Protein AF-T1A6K0-F1 (afdb_monomer)

Secondary structure (DSSP, 8-state):
--GGGSS-HHHHHHHHHHHHHHHHHHHHHHHHIIIIIHHHHHHHHHHS-TTTHHHHHHHHHHHHHHHHHHHHHHHHHHHHHHHHHHHHHHHHHHHHHHHHHHHHHPPP-TT--HHHHHHHHHS---

Sequence (126 aa):
AIVALVLPKSAFSVGYAAVLVLTMFIIFEVTQTLGPGGTDFVYPQEIFPTSIRATGQGFGTSFSRIGAILGLTAFPVLVSISGLGLGLLFFFAFSVLGLLATLFLGIETMGKTLEQINEDSSQPER

Foldseek 3Di: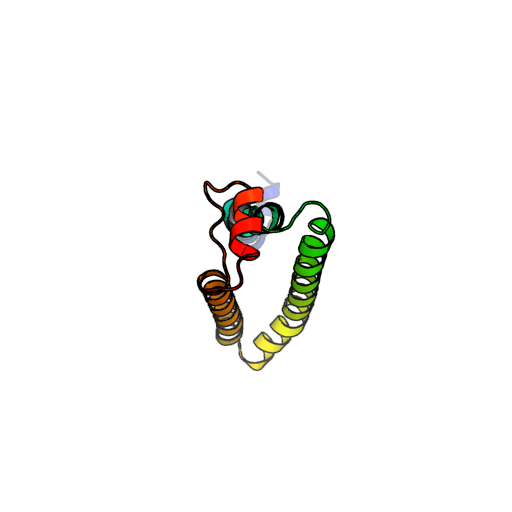
DVVVVPDDVVNVVVVVVVVVVVVVVVVVVVVCCVPVVVCLVCVLVLQDDPVCSVVSSVVVVVVVVVVVVCCVPVLVVCCVVPNPVVSVVVVVVVVVVVVVCCVPVPDDRPPDHSVRSVVVVPPPDD

Organism: NCBI:txid410659

pLDDT: mean 82.72, std 13.67, range [40.34, 95.38]

Mean predicted aligned error: 9.56 Å

InterPro domains:
  IPR005828 Major facilitator, sugar transporter-like [PF00083] (3-119)
  IPR020846 Major facilitator superfamily domain [PS50850] (1-110)
  IPR036259 MFS transporter superfamily [G3DSA:1.20.1250.20] (1-126)
  IPR036259 MFS transporter superfamily [SSF103473] (15-120)
  IPR050360 Major Facilitator Superfamily Sugar Transporters [PTHR48022] (13-119)

Structure (mmCIF, N/CA/C/O backbone):
data_AF-T1A6K0-F1
#
_entry.id   AF-T1A6K0-F1
#
loop_
_atom_site.group_PDB
_atom_site.id
_atom_site.type_symbol
_atom_site.label_atom_id
_atom_site.label_alt_id
_atom_site.label_comp_id
_atom_site.label_asym_id
_atom_site.label_entity_id
_atom_site.label_seq_id
_atom_site.pdbx_PDB_ins_code
_atom_site.Cartn_x
_atom_site.Cartn_y
_atom_site.Cartn_z
_atom_site.occupancy
_atom_site.B_iso_or_equiv
_atom_site.auth_seq_id
_atom_site.auth_comp_id
_atom_site.auth_asym_id
_atom_site.auth_atom_id
_atom_site.pdbx_PDB_model_num
ATOM 1 N N . ALA A 1 1 ? 15.478 40.681 -19.438 1.00 43.94 1 ALA A N 1
ATOM 2 C CA . ALA A 1 1 ? 15.737 40.252 -20.831 1.00 43.94 1 ALA A CA 1
ATOM 3 C C . ALA A 1 1 ? 17.093 39.551 -21.010 1.00 43.94 1 ALA A C 1
ATOM 5 O O . ALA A 1 1 ? 17.141 38.569 -21.732 1.00 43.94 1 ALA A O 1
ATOM 6 N N . ILE A 1 2 ? 18.175 39.978 -20.340 1.00 40.34 2 ILE A N 1
ATOM 7 C CA . ILE A 1 2 ? 19.534 39.435 -20.575 1.00 40.34 2 ILE A CA 1
ATOM 8 C C . ILE A 1 2 ? 19.794 38.080 -19.871 1.00 40.34 2 ILE A C 1
ATOM 10 O O . ILE A 1 2 ? 20.496 37.234 -20.410 1.00 40.34 2 ILE A O 1
ATOM 14 N N . VAL A 1 3 ? 19.146 37.804 -18.731 1.00 41.50 3 VAL A N 1
ATOM 15 C CA . VAL A 1 3 ? 19.299 36.528 -17.990 1.00 41.50 3 VAL A CA 1
ATOM 16 C C . VAL A 1 3 ? 18.700 35.321 -18.737 1.00 41.50 3 VAL A C 1
ATOM 18 O O . VAL A 1 3 ? 19.157 34.196 -18.571 1.00 41.50 3 VAL A O 1
ATOM 21 N N . ALA A 1 4 ? 17.727 35.545 -19.625 1.00 46.00 4 ALA A N 1
ATOM 22 C CA . ALA A 1 4 ? 17.086 34.483 -20.405 1.00 46.00 4 ALA A CA 1
ATOM 23 C C . ALA A 1 4 ? 17.926 34.001 -21.608 1.00 46.00 4 ALA A C 1
ATOM 25 O O . ALA A 1 4 ? 17.603 32.970 -22.188 1.00 46.00 4 ALA A O 1
ATOM 26 N N . LEU A 1 5 ? 18.992 34.723 -21.985 1.00 48.34 5 LEU A N 1
ATOM 27 C CA . LEU A 1 5 ? 19.804 34.420 -23.173 1.00 48.34 5 LEU A CA 1
ATOM 28 C C . LEU A 1 5 ? 20.976 33.460 -22.885 1.00 48.34 5 LEU A C 1
ATOM 30 O O . LEU A 1 5 ? 21.536 32.886 -23.812 1.00 48.34 5 LEU A O 1
ATOM 34 N N . VAL A 1 6 ? 21.338 33.271 -21.611 1.00 56.41 6 VAL A N 1
ATOM 35 C CA . VAL A 1 6 ? 22.481 32.432 -21.188 1.00 56.41 6 VAL A CA 1
ATOM 36 C C . VAL A 1 6 ? 22.044 31.030 -20.749 1.00 56.41 6 VAL A C 1
ATOM 38 O O . VAL A 1 6 ? 22.867 30.125 -20.635 1.00 56.41 6 VAL A O 1
ATOM 41 N N . LEU A 1 7 ? 20.745 30.811 -20.535 1.00 55.91 7 LEU A N 1
ATOM 42 C CA . LEU A 1 7 ? 20.244 29.494 -20.166 1.00 55.91 7 LEU A CA 1
ATOM 43 C C . LEU A 1 7 ? 20.131 28.613 -21.420 1.00 55.91 7 LEU A C 1
ATOM 45 O O . LEU A 1 7 ? 19.411 28.972 -22.356 1.00 55.91 7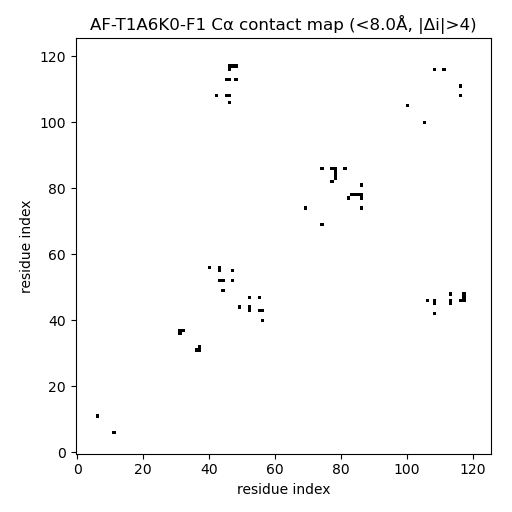 LEU A O 1
ATOM 49 N N . PRO A 1 8 ? 20.819 27.457 -21.470 1.00 63.97 8 PRO A N 1
ATOM 50 C CA . PRO A 1 8 ? 20.686 26.540 -22.592 1.00 63.97 8 PRO A CA 1
ATOM 51 C C . PRO A 1 8 ? 19.215 26.128 -22.732 1.00 63.97 8 PRO A C 1
ATOM 53 O O . PRO A 1 8 ? 18.512 25.978 -21.737 1.00 63.97 8 PRO A O 1
ATOM 56 N N . LYS A 1 9 ? 18.724 25.925 -23.962 1.00 58.69 9 LYS A N 1
ATOM 57 C CA . LYS A 1 9 ? 17.322 25.529 -24.233 1.00 58.69 9 LYS A CA 1
ATOM 58 C C . LYS A 1 9 ? 16.875 24.297 -23.421 1.00 58.69 9 LYS A C 1
ATOM 60 O O . LYS A 1 9 ? 15.691 24.156 -23.121 1.00 58.69 9 LYS A O 1
ATOM 65 N N . SER A 1 10 ? 17.824 23.451 -23.007 1.00 56.62 10 SER A N 1
ATOM 66 C CA . SER A 1 10 ? 17.615 22.346 -22.068 1.00 56.62 10 SER A CA 1
ATOM 67 C C . SER A 1 10 ? 17.106 22.809 -20.699 1.00 56.62 10 SER A C 1
ATOM 69 O O . SER A 1 10 ? 16.186 22.194 -20.177 1.00 56.62 10 SER A O 1
ATOM 71 N N . ALA A 1 11 ? 17.598 23.922 -20.152 1.00 58.94 11 ALA A N 1
ATOM 72 C CA . ALA A 1 11 ? 17.147 24.478 -18.875 1.00 58.94 11 ALA A CA 1
ATOM 73 C C . ALA A 1 11 ? 15.682 24.949 -18.920 1.00 58.94 11 ALA A C 1
ATOM 75 O O . ALA A 1 11 ? 14.944 24.757 -17.957 1.00 58.94 11 ALA A O 1
ATOM 76 N N . PHE A 1 12 ? 15.228 25.493 -20.057 1.00 58.09 12 PHE A N 1
ATOM 77 C CA . PHE A 1 12 ? 13.821 25.869 -20.240 1.00 58.09 12 PHE A CA 1
ATOM 78 C C . PHE A 1 12 ? 12.910 24.637 -20.391 1.00 58.09 12 PHE A C 1
ATOM 80 O O . PHE A 1 12 ? 11.825 24.598 -19.812 1.00 58.09 12 PHE A O 1
ATOM 87 N N . SER A 1 13 ? 13.374 23.587 -21.085 1.00 62.88 13 SER A N 1
ATOM 88 C CA . SER A 1 13 ? 12.647 22.307 -21.174 1.00 62.88 13 SER A CA 1
ATOM 89 C C . SER A 1 13 ? 12.567 21.569 -19.831 1.00 62.88 13 SER A C 1
ATOM 91 O O . SER A 1 13 ? 11.529 21.001 -19.501 1.00 62.88 13 SER A O 1
ATOM 93 N N . VAL A 1 14 ? 13.632 21.644 -19.023 1.00 66.75 14 VAL A N 1
ATOM 94 C CA . VAL A 1 14 ? 13.694 21.066 -17.674 1.00 66.75 14 VAL A CA 1
ATOM 95 C C . VAL A 1 14 ? 12.749 21.806 -16.732 1.00 66.75 14 VAL A C 1
ATOM 97 O O . VAL A 1 14 ? 12.081 21.158 -15.936 1.00 66.75 14 VAL A O 1
ATOM 100 N N . GLY A 1 15 ? 12.618 23.131 -16.857 1.00 76.81 15 GLY A N 1
ATOM 101 C CA . GLY A 1 15 ? 11.645 23.907 -16.084 1.00 76.81 15 GLY A CA 1
ATOM 102 C C . GLY A 1 15 ? 10.199 23.474 -16.344 1.00 76.81 15 GLY A C 1
ATOM 103 O O . GLY A 1 15 ? 9.452 23.232 -15.398 1.00 76.81 15 GLY A O 1
ATOM 104 N N . TYR A 1 16 ? 9.813 23.304 -17.613 1.00 76.94 16 TYR A N 1
ATOM 105 C CA . TYR A 1 16 ? 8.466 22.839 -17.966 1.00 76.94 16 TYR A CA 1
ATOM 106 C C . TYR A 1 16 ? 8.213 21.391 -17.522 1.00 76.94 16 TYR A C 1
ATOM 108 O O . TYR A 1 16 ? 7.172 21.095 -16.936 1.00 76.94 16 TYR A O 1
ATOM 116 N N . ALA A 1 17 ? 9.185 20.500 -17.741 1.00 78.81 17 ALA A N 1
ATOM 117 C CA . ALA A 1 17 ? 9.100 19.113 -17.294 1.00 78.81 17 ALA A CA 1
ATOM 118 C C . ALA A 1 17 ? 9.001 19.009 -15.763 1.00 78.81 17 ALA A C 1
ATOM 120 O O . ALA A 1 17 ? 8.189 18.239 -15.259 1.00 78.81 17 ALA A O 1
ATOM 121 N N . ALA A 1 18 ? 9.767 19.814 -15.021 1.00 83.44 18 ALA A N 1
ATOM 122 C CA . ALA A 1 18 ? 9.720 19.844 -13.562 1.00 83.44 18 ALA A CA 1
ATOM 123 C C . ALA A 1 18 ? 8.352 20.305 -13.050 1.00 83.44 18 ALA A C 1
ATOM 125 O O . ALA A 1 18 ? 7.788 19.656 -12.175 1.00 83.44 18 ALA A O 1
ATOM 126 N N . VAL A 1 19 ? 7.788 21.376 -13.620 1.00 87.12 19 VAL A N 1
ATOM 127 C CA . VAL A 1 19 ? 6.443 21.843 -13.250 1.00 87.12 19 VAL A CA 1
ATOM 128 C C . VAL A 1 19 ? 5.401 20.763 -13.534 1.00 87.12 19 VAL A C 1
ATOM 130 O O . VAL A 1 19 ? 4.599 20.460 -12.657 1.00 87.12 19 VAL A O 1
ATOM 133 N N . LEU A 1 20 ? 5.446 20.130 -14.708 1.00 85.56 20 LEU A N 1
ATOM 134 C CA . LEU A 1 20 ? 4.503 19.073 -15.072 1.00 85.56 20 LEU A CA 1
ATOM 135 C C . LEU A 1 20 ? 4.609 17.856 -14.141 1.00 85.56 20 LEU A C 1
ATOM 137 O O . LEU A 1 20 ? 3.587 17.380 -13.650 1.00 85.56 20 LEU A O 1
ATOM 141 N N . VAL A 1 21 ? 5.823 17.384 -13.844 1.00 88.69 21 VAL A N 1
ATOM 142 C CA . VAL A 1 21 ? 6.045 16.267 -12.910 1.00 88.69 21 VAL A CA 1
ATOM 143 C C . VAL A 1 21 ? 5.570 16.625 -11.503 1.00 88.69 21 VAL A C 1
ATOM 145 O O . VAL A 1 21 ? 4.890 15.817 -10.879 1.00 88.69 21 VAL A O 1
ATOM 148 N N . LEU A 1 22 ? 5.863 17.834 -11.017 1.00 89.44 22 LEU A N 1
ATOM 149 C CA . LEU A 1 22 ? 5.402 18.295 -9.705 1.00 89.44 22 LEU A CA 1
ATOM 150 C C . LEU A 1 22 ? 3.876 18.381 -9.639 1.00 89.44 22 LEU A C 1
ATOM 152 O O . LEU A 1 22 ? 3.287 17.928 -8.663 1.00 89.44 22 LEU A O 1
ATOM 156 N N . THR A 1 23 ? 3.219 18.913 -10.672 1.00 88.44 23 THR A N 1
ATOM 157 C CA . THR A 1 23 ? 1.753 18.964 -10.724 1.00 88.44 23 THR A CA 1
ATOM 158 C C . THR A 1 23 ? 1.147 17.562 -10.723 1.00 88.44 23 THR A C 1
ATOM 160 O O . THR A 1 23 ? 0.225 17.305 -9.952 1.00 88.44 23 THR A O 1
ATOM 163 N N . MET A 1 24 ? 1.679 16.638 -11.530 1.00 90.81 24 MET A N 1
ATOM 164 C CA . MET A 1 24 ? 1.224 15.242 -11.540 1.00 90.81 24 MET A CA 1
ATOM 165 C C . MET A 1 24 ? 1.445 14.562 -10.184 1.00 90.81 24 MET A C 1
ATOM 167 O O . MET A 1 24 ? 0.558 13.864 -9.700 1.00 90.81 24 MET A O 1
ATOM 171 N N . PHE A 1 25 ? 2.593 14.803 -9.548 1.00 89.88 25 PHE A N 1
ATOM 172 C CA . PHE A 1 25 ? 2.908 14.268 -8.227 1.00 89.88 25 PHE A CA 1
ATOM 173 C C . PHE A 1 25 ? 1.953 14.797 -7.149 1.00 89.88 25 PHE A C 1
ATOM 175 O O . PHE A 1 25 ? 1.427 14.014 -6.368 1.00 89.88 25 PHE A O 1
ATOM 182 N N . ILE A 1 26 ? 1.644 16.097 -7.150 1.00 93.94 26 ILE A N 1
ATOM 183 C CA . ILE A 1 26 ? 0.673 16.684 -6.213 1.00 93.94 26 ILE A CA 1
ATOM 184 C C . ILE A 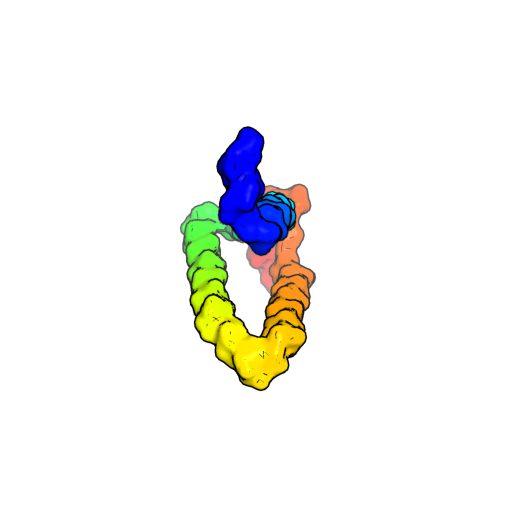1 26 ? -0.715 16.063 -6.404 1.00 93.94 26 ILE A C 1
ATOM 186 O O . ILE A 1 26 ? -1.353 15.686 -5.425 1.00 93.94 26 ILE A O 1
ATOM 190 N N . ILE A 1 27 ? -1.183 15.927 -7.649 1.00 93.81 27 ILE A N 1
ATOM 191 C CA . ILE A 1 27 ? -2.480 15.293 -7.940 1.00 93.81 27 ILE A CA 1
ATOM 192 C C . ILE A 1 27 ? -2.495 13.844 -7.438 1.00 93.81 27 ILE A C 1
ATOM 194 O O . ILE A 1 27 ? -3.481 13.403 -6.841 1.00 93.81 27 ILE A O 1
ATOM 198 N N . PHE A 1 28 ? -1.399 13.115 -7.650 1.00 90.25 28 PHE A N 1
ATOM 199 C CA . PHE A 1 28 ? -1.240 11.753 -7.158 1.00 90.25 28 PHE A CA 1
ATOM 200 C C . PHE A 1 28 ? -1.319 11.684 -5.625 1.00 90.25 28 PHE A C 1
ATOM 202 O O . PHE A 1 28 ? -2.146 10.937 -5.107 1.00 90.25 28 PHE A O 1
ATOM 209 N N . GLU A 1 29 ? -0.549 12.499 -4.901 1.00 92.31 29 GLU A N 1
ATOM 210 C CA . GLU A 1 29 ? -0.529 12.526 -3.427 1.00 92.31 29 GLU A CA 1
ATOM 211 C C . GLU A 1 29 ? -1.883 12.924 -2.820 1.00 92.31 29 GLU A C 1
ATOM 213 O O . GLU A 1 29 ? -2.345 12.324 -1.845 1.00 92.31 29 GLU A O 1
ATOM 218 N N . VAL A 1 30 ? -2.572 13.896 -3.428 1.00 93.31 30 VAL A N 1
ATOM 219 C CA . VAL A 1 30 ? -3.931 14.283 -3.016 1.00 93.31 30 VAL A CA 1
ATOM 220 C C . VAL A 1 30 ? -4.895 13.110 -3.190 1.00 93.31 30 VAL A C 1
ATOM 222 O O . VAL A 1 30 ? -5.669 12.807 -2.283 1.00 93.31 30 VAL A O 1
ATOM 225 N N . THR A 1 31 ? -4.822 12.409 -4.322 1.00 91.62 31 THR A N 1
ATOM 226 C CA . THR A 1 31 ? -5.673 11.238 -4.587 1.00 91.62 31 THR A CA 1
ATOM 227 C C . THR A 1 31 ? -5.357 10.086 -3.628 1.00 91.62 31 THR A C 1
ATOM 229 O O . THR A 1 31 ? -6.274 9.433 -3.132 1.00 91.62 31 THR A O 1
ATOM 232 N N . GLN A 1 32 ? -4.078 9.855 -3.317 1.00 89.38 32 GLN A N 1
ATOM 233 C CA . GLN A 1 32 ? -3.652 8.852 -2.336 1.00 89.38 32 GLN A CA 1
ATOM 234 C C . GLN A 1 32 ? -4.188 9.161 -0.939 1.00 89.38 32 GLN A C 1
ATOM 236 O O . GLN A 1 32 ? -4.715 8.270 -0.278 1.00 89.38 32 GLN A O 1
ATOM 241 N N . THR A 1 33 ? -4.105 10.420 -0.513 1.00 90.50 33 THR A N 1
ATOM 242 C CA . THR A 1 33 ? -4.579 10.849 0.808 1.00 90.50 33 THR A CA 1
ATOM 243 C C . THR A 1 33 ? -6.101 10.747 0.931 1.00 90.50 33 THR A C 1
ATOM 245 O O . THR A 1 33 ? -6.599 10.329 1.971 1.00 90.50 33 THR A O 1
ATOM 248 N N . LEU A 1 34 ? -6.846 11.102 -0.122 1.00 88.75 34 LEU A N 1
ATOM 249 C CA . LEU A 1 34 ? -8.313 11.039 -0.120 1.00 88.75 34 LEU A CA 1
ATOM 250 C C . LEU A 1 34 ? -8.872 9.618 -0.256 1.00 88.75 34 LEU A C 1
ATOM 252 O O . LEU A 1 34 ? -9.991 9.371 0.184 1.00 88.75 34 LEU A O 1
ATOM 256 N N . GLY A 1 35 ? -8.132 8.709 -0.888 1.00 87.81 35 GLY A N 1
ATOM 257 C CA . GLY A 1 35 ? -8.540 7.319 -1.058 1.00 87.81 35 GLY A CA 1
ATOM 258 C C . GLY A 1 35 ? -7.838 6.393 -0.059 1.00 87.81 35 GLY A C 1
ATOM 259 O O . GLY A 1 35 ? -8.168 6.423 1.126 1.00 87.81 35 GLY A O 1
ATOM 260 N N . PRO A 1 36 ? -6.866 5.568 -0.502 1.00 85.38 36 PRO A N 1
ATOM 261 C CA . PRO A 1 36 ? -6.279 4.521 0.337 1.00 85.38 36 PRO A CA 1
ATOM 262 C C . PRO A 1 36 ? -5.634 5.024 1.631 1.00 85.38 36 PRO A C 1
ATOM 264 O O . PRO A 1 36 ? -5.758 4.368 2.659 1.00 85.38 36 PRO A O 1
ATOM 267 N N . GLY A 1 37 ? -4.960 6.177 1.601 1.00 86.50 37 GLY A N 1
ATOM 268 C CA . GLY A 1 37 ? -4.244 6.716 2.759 1.00 86.50 37 GLY A CA 1
ATOM 269 C C . GLY A 1 37 ? -5.174 7.154 3.891 1.00 86.50 37 GLY A C 1
ATOM 270 O O . GLY A 1 37 ? -4.860 6.947 5.061 1.00 86.50 37 GLY A O 1
ATOM 271 N N . GLY A 1 38 ? -6.337 7.716 3.556 1.00 88.31 38 GLY A N 1
ATOM 272 C CA . GLY A 1 38 ? -7.363 8.056 4.539 1.00 88.31 38 GLY A CA 1
ATOM 273 C C . GLY A 1 38 ? -8.012 6.807 5.131 1.00 88.31 38 GLY A C 1
ATOM 274 O O . GLY A 1 38 ? -8.123 6.682 6.352 1.00 88.31 38 GLY A O 1
ATOM 275 N N . THR A 1 39 ? -8.390 5.854 4.276 1.00 88.81 39 THR A N 1
ATOM 276 C CA . THR A 1 39 ? -9.025 4.606 4.717 1.00 88.81 39 THR A CA 1
ATOM 277 C C . THR A 1 39 ? -8.087 3.758 5.579 1.00 88.81 39 THR A C 1
ATOM 279 O O . THR A 1 39 ? -8.523 3.283 6.619 1.00 88.81 39 THR A O 1
ATOM 282 N N . ASP A 1 40 ? -6.801 3.630 5.237 1.00 88.50 40 ASP A N 1
ATOM 283 C CA . ASP A 1 40 ? -5.810 2.877 6.033 1.00 88.50 40 ASP A CA 1
ATOM 284 C C . ASP A 1 40 ? -5.610 3.450 7.449 1.00 88.50 40 ASP A C 1
ATOM 286 O O . ASP A 1 40 ? -5.280 2.730 8.392 1.00 88.50 40 ASP A O 1
ATOM 290 N N . PHE A 1 41 ? -5.844 4.752 7.631 1.00 86.69 41 PHE A N 1
ATOM 291 C CA . PHE A 1 41 ? -5.760 5.380 8.947 1.00 86.69 41 PHE A CA 1
ATOM 292 C C . PHE A 1 41 ? -7.037 5.201 9.776 1.00 86.69 41 PHE A C 1
ATOM 294 O O . PHE A 1 41 ? -6.961 4.974 10.983 1.00 86.69 41 PHE A O 1
ATOM 301 N N . VAL A 1 42 ? -8.210 5.327 9.150 1.00 88.94 42 VAL A N 1
ATOM 302 C CA . VAL A 1 42 ? -9.503 5.306 9.853 1.00 88.94 42 VAL A CA 1
ATOM 303 C C . VAL A 1 42 ? -9.993 3.879 10.091 1.00 88.94 42 VAL A C 1
ATOM 305 O O . VAL A 1 42 ? -10.462 3.567 11.182 1.00 88.94 42 VAL A O 1
ATOM 308 N N . TYR A 1 43 ? -9.828 2.989 9.115 1.00 88.56 43 TYR A N 1
ATOM 309 C CA . TYR A 1 43 ? -10.401 1.645 9.130 1.00 88.56 43 TYR A CA 1
ATOM 310 C C . TYR A 1 43 ? -9.965 0.794 10.340 1.00 88.56 43 TYR A C 1
ATOM 312 O O . TYR A 1 43 ? -10.834 0.247 11.023 1.00 88.56 43 TYR A O 1
ATOM 320 N N . PRO A 1 44 ? -8.675 0.745 10.740 1.00 87.81 44 PRO A N 1
ATOM 321 C CA . PRO A 1 44 ? -8.267 0.051 11.964 1.00 87.81 44 PRO A CA 1
ATOM 322 C C . PRO A 1 44 ? -8.927 0.623 13.226 1.00 87.81 44 PRO A C 1
ATOM 324 O O . PRO A 1 44 ? -9.125 -0.090 14.208 1.00 87.81 44 PRO A O 1
ATOM 327 N N . GLN A 1 45 ? -9.276 1.912 13.218 1.00 87.00 45 GLN A N 1
ATOM 328 C CA . GLN A 1 45 ? -9.939 2.562 14.344 1.00 87.00 45 GLN A CA 1
ATOM 329 C C . GLN A 1 45 ? -11.414 2.165 14.467 1.00 87.00 45 GLN A C 1
ATOM 331 O O . GLN A 1 45 ? -11.962 2.241 15.566 1.00 87.00 45 GLN A O 1
ATOM 336 N N . GLU A 1 46 ? -12.034 1.744 13.369 1.00 88.12 46 GLU A N 1
ATOM 337 C CA . GLU A 1 46 ? -13.429 1.303 13.321 1.00 88.12 46 GLU A CA 1
ATOM 338 C C . GLU A 1 46 ? -13.574 -0.183 13.663 1.00 88.12 46 GLU A C 1
ATOM 340 O O . GLU A 1 46 ? -14.544 -0.568 14.313 1.00 88.12 46 GLU A O 1
ATOM 345 N N . ILE A 1 47 ? -12.591 -1.008 13.287 1.00 87.50 47 ILE A N 1
ATOM 346 C CA . ILE A 1 47 ? -12.634 -2.460 13.521 1.00 87.50 47 ILE A CA 1
ATOM 347 C C . ILE A 1 47 ? -12.030 -2.887 14.863 1.00 87.50 47 ILE A C 1
ATOM 349 O O . ILE A 1 47 ? -12.447 -3.900 15.416 1.00 87.50 47 ILE A O 1
ATOM 353 N N . PHE A 1 48 ? -11.033 -2.164 15.393 1.00 86.50 48 PHE A N 1
ATOM 354 C CA . PHE A 1 48 ? -10.358 -2.572 16.627 1.00 86.50 48 PHE A CA 1
ATOM 355 C C . PHE A 1 48 ? -10.906 -1.837 17.857 1.00 86.50 48 PHE A C 1
ATOM 357 O O . PHE A 1 48 ? -11.013 -0.599 17.855 1.00 86.50 48 PHE A O 1
ATOM 364 N N . PRO A 1 49 ? -11.152 -2.559 18.969 1.00 85.38 49 PRO A N 1
ATOM 365 C CA . PRO A 1 49 ? -11.508 -1.924 20.224 1.00 85.38 49 PRO A CA 1
ATOM 366 C C . PRO A 1 49 ? -10.357 -1.046 20.717 1.00 85.38 49 PRO A C 1
ATOM 368 O O . PRO A 1 49 ? -9.174 -1.325 20.496 1.00 85.38 49 PRO A O 1
ATOM 371 N N . THR A 1 50 ? -10.710 0.033 21.414 1.00 88.62 50 THR A N 1
ATOM 372 C CA . THR A 1 50 ? -9.784 1.097 21.838 1.00 88.62 50 THR A CA 1
ATOM 373 C C . THR A 1 50 ? -8.552 0.575 22.584 1.00 88.62 50 THR A C 1
ATOM 375 O O . THR A 1 50 ? -7.476 1.155 22.461 1.00 88.62 50 THR A O 1
ATOM 378 N N . SER A 1 51 ? -8.677 -0.541 23.311 1.00 88.19 51 SER A N 1
ATOM 379 C CA . SER A 1 51 ? -7.588 -1.163 24.076 1.00 88.19 51 SER A CA 1
ATOM 380 C C . SER A 1 51 ? -6.432 -1.689 23.218 1.00 88.19 51 SER A C 1
ATOM 382 O O . SER A 1 51 ? -5.289 -1.626 23.662 1.00 88.19 51 SER A O 1
ATOM 384 N N . ILE A 1 52 ? -6.697 -2.187 22.005 1.00 88.88 52 ILE A N 1
ATOM 385 C CA . ILE A 1 52 ? -5.676 -2.796 21.123 1.00 88.88 52 ILE A CA 1
ATOM 386 C C . ILE A 1 52 ? -5.443 -2.011 19.831 1.00 88.88 52 ILE A C 1
ATOM 388 O O . ILE A 1 52 ? -4.576 -2.360 19.029 1.00 88.88 52 ILE A O 1
ATOM 392 N N . ARG A 1 53 ? -6.196 -0.932 19.626 1.00 89.44 53 ARG A N 1
ATOM 393 C CA . ARG A 1 53 ? -6.202 -0.147 18.392 1.00 89.44 53 ARG A CA 1
ATOM 394 C C . ARG A 1 53 ? -4.820 0.374 17.988 1.00 89.44 53 ARG A C 1
ATOM 396 O O . ARG A 1 53 ? -4.434 0.276 16.826 1.00 89.44 53 ARG A O 1
ATOM 403 N N . ALA A 1 54 ? -4.051 0.878 18.955 1.00 90.19 54 ALA A N 1
ATOM 404 C CA . ALA A 1 54 ? -2.690 1.358 18.716 1.00 90.19 54 ALA A CA 1
ATOM 405 C C . ALA A 1 54 ? -1.752 0.228 18.254 1.00 90.19 54 ALA A C 1
ATOM 407 O O . ALA A 1 54 ? -0.939 0.423 17.351 1.00 90.19 54 ALA A O 1
ATOM 408 N N . THR A 1 55 ? -1.892 -0.966 18.834 1.00 91.75 55 THR A N 1
ATOM 409 C CA . THR A 1 55 ? -1.1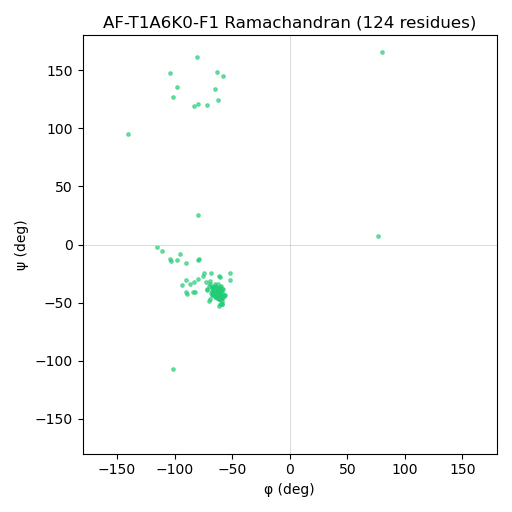12 -2.150 18.453 1.00 91.75 55 THR A CA 1
ATOM 410 C C . THR A 1 55 ? -1.482 -2.629 17.052 1.00 91.75 55 THR A C 1
ATOM 412 O O . THR A 1 55 ? -0.583 -2.900 16.258 1.00 91.75 55 THR A O 1
ATOM 415 N N . GLY A 1 56 ? -2.778 -2.667 16.721 1.00 88.25 56 GLY A N 1
ATOM 416 C CA . GLY A 1 56 ? -3.262 -3.020 15.383 1.00 88.25 56 GLY A CA 1
ATOM 417 C C . GLY A 1 56 ? -2.713 -2.086 14.299 1.00 88.25 56 GLY A C 1
ATOM 418 O O . GLY A 1 56 ? -2.093 -2.549 13.339 1.00 88.25 56 GLY A O 1
ATOM 419 N N . GLN A 1 57 ? -2.835 -0.767 14.499 1.00 90.94 57 GLN A N 1
ATOM 420 C CA . GLN A 1 57 ? -2.284 0.233 13.573 1.00 90.94 57 GLN A CA 1
ATOM 421 C C . GLN A 1 57 ? -0.757 0.127 13.447 1.00 90.94 57 GLN A C 1
ATOM 423 O O . GLN A 1 57 ? -0.205 0.214 12.346 1.00 90.94 57 GLN A O 1
ATOM 428 N N . GLY A 1 58 ? -0.055 -0.053 14.571 1.00 92.44 58 GLY A N 1
ATOM 429 C CA . GLY A 1 58 ? 1.402 -0.165 14.596 1.00 92.44 58 GLY A CA 1
ATOM 430 C C . GLY A 1 58 ? 1.910 -1.395 13.846 1.00 92.44 58 GLY A C 1
ATOM 431 O O . GLY A 1 58 ? 2.887 -1.303 13.097 1.00 92.44 58 GLY A O 1
ATOM 432 N N . PHE A 1 59 ? 1.223 -2.530 13.990 1.00 92.88 59 PHE A N 1
ATOM 433 C CA . PHE A 1 59 ? 1.541 -3.751 13.257 1.00 92.88 59 PHE A CA 1
ATOM 434 C C . PHE A 1 59 ? 1.405 -3.530 11.746 1.00 92.88 59 PHE A C 1
ATOM 436 O O . PHE A 1 59 ? 2.388 -3.705 11.028 1.00 92.88 59 PHE A O 1
ATOM 443 N N . GLY A 1 60 ? 0.257 -3.029 11.274 1.00 90.62 60 GLY A N 1
ATOM 444 C CA . GLY A 1 60 ? 0.043 -2.721 9.851 1.00 90.62 60 GLY A CA 1
ATOM 445 C C . GLY A 1 60 ? 1.078 -1.740 9.287 1.00 90.62 60 GLY A C 1
ATOM 446 O O . GLY A 1 60 ? 1.701 -1.997 8.253 1.00 90.62 60 GLY A O 1
ATOM 447 N N . THR A 1 61 ? 1.371 -0.672 10.034 1.00 92.06 61 THR A N 1
ATOM 448 C CA . THR A 1 61 ? 2.397 0.314 9.659 1.00 92.06 61 THR A CA 1
ATOM 449 C C . THR A 1 61 ? 3.781 -0.329 9.529 1.00 92.06 61 THR A C 1
ATOM 451 O O . THR A 1 61 ? 4.549 0.019 8.632 1.00 92.06 61 THR A O 1
ATOM 454 N N . SER A 1 62 ? 4.113 -1.294 10.388 1.00 95.31 62 SER A N 1
ATOM 455 C CA . SER A 1 62 ? 5.410 -1.976 10.357 1.00 95.31 62 SER A CA 1
ATOM 456 C C . SER A 1 62 ? 5.579 -2.812 9.083 1.00 95.31 62 SER A C 1
ATOM 458 O O . SER A 1 62 ? 6.623 -2.721 8.434 1.00 95.31 62 SER A O 1
ATOM 460 N N . PHE A 1 63 ? 4.544 -3.549 8.658 1.00 93.19 63 PHE A N 1
ATOM 461 C CA . PHE A 1 63 ? 4.566 -4.268 7.374 1.00 93.19 63 PHE A CA 1
ATOM 462 C C . PHE A 1 63 ? 4.668 -3.317 6.185 1.00 93.19 63 PHE A C 1
ATOM 464 O O . PHE A 1 63 ? 5.451 -3.578 5.271 1.00 93.19 63 PHE A O 1
ATOM 471 N N . SER A 1 64 ? 3.957 -2.188 6.226 1.00 91.31 64 SER A N 1
ATOM 472 C CA . SER A 1 64 ? 4.074 -1.143 5.202 1.00 91.31 64 SER A CA 1
ATOM 473 C C . SER A 1 64 ? 5.518 -0.635 5.075 1.00 91.31 64 SER A C 1
ATOM 475 O O . SER A 1 64 ? 6.057 -0.541 3.970 1.00 91.31 64 SER A O 1
ATOM 477 N N . ARG A 1 65 ? 6.212 -0.405 6.200 1.00 95.38 65 ARG A N 1
ATOM 478 C CA . ARG A 1 65 ? 7.624 0.022 6.193 1.00 95.38 65 ARG A CA 1
ATOM 479 C C . ARG A 1 65 ? 8.570 -1.049 5.657 1.00 95.38 65 ARG A C 1
ATOM 481 O O . ARG A 1 65 ? 9.464 -0.712 4.883 1.00 95.38 65 ARG A O 1
ATOM 488 N N . ILE A 1 66 ? 8.365 -2.317 6.008 1.00 95.31 66 ILE A N 1
ATOM 489 C CA . ILE A 1 66 ? 9.151 -3.429 5.448 1.00 95.31 66 ILE A CA 1
ATOM 490 C C . ILE A 1 66 ? 8.945 -3.502 3.929 1.00 95.31 66 ILE A C 1
ATOM 492 O O . ILE A 1 66 ? 9.921 -3.553 3.179 1.00 95.31 66 ILE A O 1
ATOM 496 N N . GLY A 1 67 ? 7.694 -3.429 3.470 1.00 91.12 67 GLY A N 1
ATOM 497 C CA . GLY A 1 67 ? 7.353 -3.401 2.049 1.00 91.12 67 GLY A CA 1
ATOM 498 C C . GLY A 1 67 ? 7.998 -2.226 1.312 1.00 91.12 67 GLY A C 1
ATOM 499 O O . GLY A 1 67 ? 8.542 -2.416 0.228 1.00 91.12 67 GLY A O 1
ATOM 500 N N . ALA A 1 68 ? 8.028 -1.037 1.920 1.00 92.25 68 ALA A N 1
ATOM 501 C CA . ALA A 1 68 ? 8.681 0.137 1.344 1.00 92.25 68 ALA A CA 1
ATOM 502 C C . ALA A 1 68 ? 10.200 -0.051 1.186 1.00 92.25 68 ALA A C 1
ATOM 504 O O . ALA A 1 68 ? 10.753 0.290 0.141 1.00 92.25 68 ALA A O 1
ATOM 505 N N . ILE A 1 69 ? 10.877 -0.629 2.186 1.00 95.38 69 ILE A N 1
ATOM 506 C CA . ILE A 1 69 ? 12.319 -0.919 2.117 1.00 95.38 69 ILE A CA 1
ATOM 507 C C . ILE A 1 69 ? 12.603 -1.954 1.023 1.00 95.38 69 ILE A C 1
ATOM 509 O O . ILE A 1 69 ? 13.522 -1.773 0.220 1.00 95.38 69 ILE A O 1
ATOM 513 N N . LEU A 1 70 ? 11.803 -3.021 0.959 1.00 91.12 70 LEU A N 1
ATOM 514 C CA . LEU A 1 70 ? 11.933 -4.048 -0.074 1.00 91.12 70 LEU A CA 1
ATOM 515 C C . LEU A 1 70 ? 11.660 -3.476 -1.464 1.00 91.12 70 LEU A C 1
ATOM 517 O O . LEU A 1 70 ? 12.440 -3.714 -2.375 1.00 91.12 70 LEU A O 1
ATOM 521 N N . GLY A 1 71 ? 10.613 -2.670 -1.626 1.00 90.25 71 GLY A N 1
ATOM 522 C CA . GLY A 1 71 ? 10.310 -1.996 -2.884 1.00 90.25 71 GLY A CA 1
ATOM 523 C C . GLY A 1 71 ? 11.460 -1.094 -3.323 1.00 90.25 71 GLY A C 1
ATOM 524 O O . GLY A 1 71 ? 11.933 -1.215 -4.447 1.00 90.25 71 GLY A O 1
ATOM 525 N N . LEU A 1 72 ? 11.980 -0.258 -2.424 1.00 91.62 72 LEU A N 1
ATOM 526 C CA . LEU A 1 72 ? 13.083 0.656 -2.728 1.00 91.62 72 LEU A CA 1
ATOM 527 C C . LEU A 1 72 ? 14.380 -0.071 -3.119 1.00 91.62 72 LEU A C 1
ATOM 529 O O . LEU A 1 72 ? 15.104 0.401 -3.992 1.00 91.62 72 LEU A O 1
ATOM 533 N N . THR A 1 73 ? 14.685 -1.202 -2.479 1.00 91.94 73 THR A N 1
ATOM 534 C CA . THR A 1 73 ? 15.947 -1.933 -2.692 1.00 91.94 73 THR A CA 1
ATOM 535 C C . THR A 1 73 ? 15.860 -2.971 -3.810 1.00 91.94 73 THR A C 1
ATOM 537 O O . THR A 1 73 ? 16.781 -3.078 -4.619 1.00 91.94 73 THR A O 1
ATOM 540 N N . ALA A 1 74 ? 14.757 -3.712 -3.901 1.00 88.06 74 ALA A N 1
ATOM 541 C CA . ALA A 1 74 ? 14.574 -4.783 -4.875 1.00 88.06 74 ALA A CA 1
ATOM 542 C C . ALA A 1 74 ? 14.102 -4.271 -6.241 1.00 88.06 74 ALA A C 1
ATOM 544 O O . ALA A 1 74 ? 14.484 -4.845 -7.260 1.00 88.06 74 ALA A O 1
ATOM 545 N N . PHE A 1 75 ? 13.314 -3.190 -6.303 1.00 88.19 75 PHE A N 1
ATOM 546 C CA . PHE A 1 75 ? 12.787 -2.693 -7.579 1.00 88.19 75 PHE A CA 1
ATOM 547 C C . PHE A 1 75 ? 13.877 -2.257 -8.571 1.00 88.19 75 PHE A C 1
ATOM 549 O O . PHE A 1 75 ? 13.806 -2.686 -9.723 1.00 88.19 75 PHE A O 1
ATOM 556 N N . PRO A 1 76 ? 14.919 -1.490 -8.185 1.00 89.12 76 PRO A N 1
ATOM 557 C CA . PRO A 1 76 ? 15.985 -1.126 -9.120 1.00 89.12 76 PRO A CA 1
ATOM 558 C C . PRO A 1 76 ? 16.721 -2.347 -9.687 1.00 89.12 76 PRO A C 1
ATOM 560 O O . PRO A 1 76 ? 17.063 -2.368 -10.868 1.00 89.12 76 PRO A O 1
ATOM 563 N N . VAL A 1 77 ? 16.922 -3.381 -8.861 1.00 90.25 77 VAL A N 1
ATOM 564 C CA . VAL A 1 77 ? 17.539 -4.653 -9.273 1.00 90.25 77 VAL A CA 1
ATOM 565 C C . VAL A 1 77 ? 16.622 -5.417 -10.228 1.00 90.25 77 VAL A C 1
ATOM 567 O O . VAL A 1 77 ? 17.071 -5.951 -11.239 1.00 90.25 77 VAL A O 1
ATOM 570 N N . LEU A 1 78 ? 15.318 -5.439 -9.956 1.00 87.56 78 LEU A N 1
ATOM 571 C CA . LEU A 1 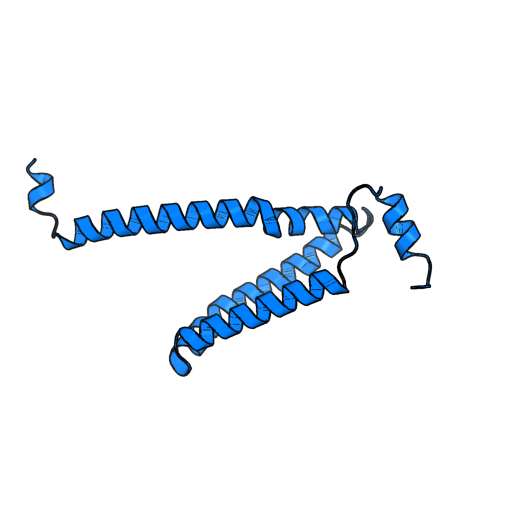78 ? 14.346 -6.083 -10.833 1.00 87.56 78 LEU A CA 1
ATOM 572 C C . LEU A 1 78 ? 14.295 -5.395 -12.203 1.00 87.56 78 LEU A C 1
ATOM 574 O O . LEU A 1 78 ? 14.314 -6.070 -13.232 1.00 87.56 78 LEU A O 1
ATOM 578 N N . VAL A 1 79 ? 14.290 -4.061 -12.229 1.00 91.19 79 VAL A N 1
ATOM 579 C CA . VAL A 1 79 ? 14.288 -3.274 -13.470 1.00 91.19 79 VAL A CA 1
ATOM 580 C C . VAL A 1 79 ? 15.589 -3.451 -14.254 1.00 91.19 79 VAL A C 1
ATOM 582 O O . VAL A 1 79 ? 15.537 -3.511 -15.482 1.00 91.19 79 VAL A O 1
ATOM 585 N N . SER A 1 80 ? 16.743 -3.578 -13.590 1.00 90.56 80 SER A N 1
ATOM 586 C CA . SER A 1 80 ? 18.021 -3.767 -14.288 1.00 90.56 80 SER A CA 1
ATOM 587 C C . SER A 1 80 ? 18.138 -5.131 -14.975 1.00 90.56 80 SER A C 1
ATOM 589 O O . SER A 1 80 ? 18.762 -5.223 -16.029 1.00 90.56 80 SER A O 1
ATOM 591 N N . ILE A 1 81 ? 17.511 -6.173 -14.419 1.00 88.81 81 ILE A N 1
ATOM 592 C CA . ILE A 1 81 ? 17.557 -7.538 -14.966 1.00 88.81 81 ILE A CA 1
ATOM 593 C C . ILE A 1 81 ? 16.428 -7.785 -15.978 1.00 88.81 81 ILE A C 1
ATOM 595 O O . ILE A 1 81 ? 16.647 -8.414 -17.010 1.00 88.81 81 ILE A O 1
ATOM 599 N N . SER A 1 82 ? 15.212 -7.319 -15.680 1.00 85.56 82 SER A N 1
ATOM 600 C CA . SER A 1 8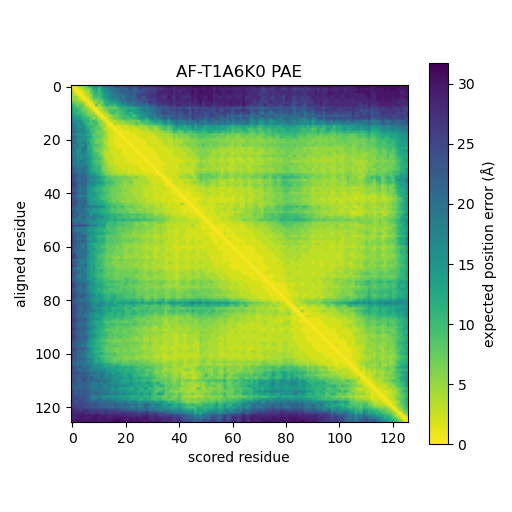2 ? 13.985 -7.685 -16.412 1.00 85.56 82 SER A CA 1
ATOM 601 C C . SER A 1 82 ? 13.369 -6.542 -17.231 1.00 85.56 82 SER A C 1
ATOM 603 O O . SER A 1 82 ? 12.424 -6.753 -17.992 1.00 85.56 82 SER A O 1
ATOM 605 N N . GLY A 1 83 ? 13.914 -5.329 -17.116 1.00 88.69 83 GLY A N 1
ATOM 606 C CA . GLY A 1 83 ? 13.383 -4.129 -17.753 1.00 88.69 83 GLY A CA 1
ATOM 607 C C . GLY A 1 83 ? 12.202 -3.510 -16.998 1.00 88.69 83 GLY A C 1
ATOM 608 O O . GLY A 1 83 ? 11.577 -4.112 -16.124 1.00 88.69 83 GLY A O 1
ATOM 609 N N . LEU A 1 84 ? 11.877 -2.263 -17.353 1.00 89.00 84 LEU A N 1
ATOM 610 C CA . LEU A 1 84 ? 10.856 -1.476 -16.655 1.00 89.00 84 LEU A CA 1
ATOM 611 C C . LEU A 1 84 ? 9.455 -2.104 -16.740 1.00 89.00 84 LEU A C 1
ATOM 613 O O . LEU A 1 84 ? 8.711 -2.072 -15.766 1.00 89.00 84 LEU A O 1
ATOM 617 N N . GLY A 1 85 ? 9.103 -2.700 -17.885 1.00 88.94 85 GLY A N 1
ATOM 618 C CA . GLY A 1 85 ? 7.775 -3.281 -18.104 1.00 88.94 85 GLY A CA 1
ATOM 619 C C . GLY A 1 85 ? 7.445 -4.414 -17.129 1.00 88.94 85 GLY A C 1
ATOM 620 O O . GLY A 1 85 ? 6.378 -4.403 -16.518 1.00 88.94 85 GLY A O 1
ATOM 621 N N . LEU A 1 86 ? 8.377 -5.352 -16.922 1.00 85.88 86 LEU A N 1
ATOM 622 C CA . LEU A 1 86 ? 8.194 -6.447 -15.963 1.00 85.88 86 LEU A CA 1
ATOM 623 C C . LEU A 1 86 ? 8.228 -5.950 -14.512 1.00 85.88 86 LEU A C 1
ATOM 625 O O . LEU A 1 86 ? 7.432 -6.414 -13.697 1.00 85.88 86 LEU A O 1
ATOM 629 N N . GLY A 1 87 ? 9.064 -4.953 -14.203 1.00 87.44 87 GLY A N 1
ATOM 630 C CA . GLY A 1 87 ? 9.059 -4.303 -12.889 1.00 87.44 87 GLY A CA 1
ATOM 631 C C . GLY A 1 87 ? 7.717 -3.641 -12.546 1.00 87.44 87 GLY A C 1
ATOM 632 O O . GLY A 1 87 ? 7.251 -3.735 -11.412 1.00 87.44 87 GLY A O 1
ATOM 633 N N . LEU A 1 88 ? 7.058 -3.008 -13.519 1.00 88.31 88 LEU A N 1
ATOM 634 C CA . LEU A 1 88 ? 5.729 -2.417 -13.322 1.00 88.31 88 LEU A CA 1
ATOM 635 C C . LEU A 1 88 ? 4.635 -3.484 -13.187 1.00 88.31 88 LEU A C 1
ATOM 637 O O . LEU A 1 88 ? 3.757 -3.349 -12.335 1.00 88.31 88 LEU A O 1
ATOM 641 N N . LEU A 1 89 ? 4.705 -4.566 -13.971 1.00 90.25 89 LEU A N 1
ATOM 642 C CA . LEU A 1 89 ? 3.775 -5.695 -13.844 1.00 90.25 89 LEU A CA 1
ATOM 643 C C . LEU A 1 89 ? 3.866 -6.377 -12.476 1.00 90.25 89 LEU A C 1
ATOM 645 O O . LEU A 1 89 ? 2.845 -6.808 -11.943 1.00 90.25 89 LEU A O 1
ATOM 649 N N . PHE A 1 90 ? 5.057 -6.429 -11.881 1.00 87.56 90 PHE A N 1
ATOM 650 C CA . PHE A 1 90 ? 5.239 -6.916 -10.517 1.00 87.56 90 PHE A CA 1
ATOM 651 C C . PHE A 1 90 ? 4.422 -6.092 -9.510 1.00 87.56 90 PHE A C 1
ATOM 653 O O . PHE A 1 90 ? 3.621 -6.654 -8.765 1.00 87.56 90 PHE A O 1
ATOM 660 N N . PHE A 1 91 ? 4.539 -4.760 -9.525 1.00 86.25 91 PHE A N 1
ATOM 661 C CA . PHE A 1 91 ? 3.739 -3.908 -8.635 1.00 86.25 91 PHE A CA 1
ATOM 662 C C . PHE A 1 91 ? 2.243 -3.967 -8.936 1.00 86.25 91 PHE A C 1
ATOM 664 O O . PHE A 1 91 ? 1.434 -3.963 -8.009 1.00 86.25 91 PHE A O 1
ATOM 671 N N . PHE A 1 92 ? 1.869 -4.072 -10.212 1.00 90.62 92 PHE A N 1
ATOM 672 C CA . PHE A 1 92 ? 0.478 -4.281 -10.601 1.00 90.62 92 PHE A CA 1
ATOM 673 C C . PHE A 1 92 ? -0.087 -5.568 -9.986 1.00 90.62 92 PHE A C 1
ATOM 675 O O . PHE A 1 92 ? -1.161 -5.535 -9.389 1.00 90.62 92 PHE A O 1
ATOM 682 N N . ALA A 1 93 ? 0.652 -6.679 -10.047 1.00 92.31 93 ALA A N 1
ATOM 683 C CA . ALA A 1 93 ? 0.233 -7.937 -9.434 1.00 92.31 93 ALA A CA 1
ATOM 684 C C . ALA A 1 93 ? 0.047 -7.802 -7.913 1.00 92.31 93 ALA A C 1
ATOM 686 O O . ALA A 1 93 ? -0.971 -8.241 -7.383 1.00 92.31 93 ALA A O 1
ATOM 687 N N . PHE A 1 94 ? 0.972 -7.133 -7.215 1.00 90.00 94 PHE A N 1
ATOM 688 C CA . PHE A 1 94 ? 0.827 -6.850 -5.780 1.00 90.00 94 PHE A CA 1
ATOM 689 C C . PHE A 1 94 ? -0.383 -5.962 -5.468 1.00 90.00 94 PHE A C 1
ATOM 691 O O . PHE A 1 94 ? -1.081 -6.205 -4.485 1.00 90.00 94 PHE A O 1
ATOM 698 N N . SER A 1 95 ? -0.673 -4.970 -6.312 1.00 90.69 95 SER A N 1
ATOM 699 C CA . SER A 1 95 ? -1.857 -4.119 -6.161 1.00 90.69 95 SER A CA 1
ATOM 700 C C . SER A 1 95 ? -3.155 -4.912 -6.340 1.00 90.69 95 SER A C 1
ATOM 702 O O . SER A 1 95 ? -4.075 -4.754 -5.539 1.00 90.69 95 SER A O 1
ATOM 704 N N . VAL A 1 96 ? -3.213 -5.819 -7.322 1.00 95.06 96 VAL A N 1
ATOM 705 C CA . VAL A 1 96 ? -4.358 -6.723 -7.514 1.00 95.06 96 VAL A CA 1
ATOM 706 C C . VAL A 1 96 ? -4.519 -7.667 -6.323 1.00 95.06 96 VAL A C 1
ATOM 708 O O . VAL A 1 96 ? -5.634 -7.849 -5.846 1.00 95.06 96 VAL A O 1
ATOM 711 N N . LEU A 1 97 ? -3.428 -8.232 -5.798 1.00 94.00 97 LEU A N 1
ATOM 712 C CA . LEU A 1 97 ? -3.480 -9.062 -4.590 1.00 94.00 97 LEU A CA 1
ATOM 713 C C . LEU A 1 97 ? -4.007 -8.279 -3.382 1.00 94.00 97 LEU A C 1
ATOM 715 O O . LEU A 1 97 ? -4.836 -8.803 -2.644 1.00 94.00 97 LEU A O 1
ATOM 719 N N . GLY A 1 98 ? -3.577 -7.026 -3.212 1.00 90.38 98 GLY A N 1
ATOM 720 C CA . GLY A 1 98 ? -4.103 -6.135 -2.177 1.00 90.38 98 GLY A CA 1
ATOM 721 C C . GLY A 1 98 ? -5.600 -5.875 -2.344 1.00 90.38 98 GLY A C 1
ATOM 722 O O . GLY A 1 98 ? -6.350 -6.000 -1.383 1.00 90.38 98 GLY A O 1
ATOM 723 N N . LEU A 1 99 ? -6.056 -5.607 -3.571 1.00 91.88 99 LEU A N 1
ATOM 724 C CA . LEU A 1 99 ? -7.478 -5.432 -3.870 1.00 91.88 99 LEU A CA 1
ATOM 725 C C . LEU A 1 99 ? -8.291 -6.687 -3.531 1.00 91.88 99 LEU A C 1
ATOM 727 O O . LEU A 1 99 ? -9.332 -6.586 -2.889 1.00 91.88 99 LEU A O 1
ATOM 731 N N . LEU A 1 100 ? -7.817 -7.867 -3.937 1.00 95.19 100 LEU A N 1
ATOM 732 C CA . LEU A 1 100 ? -8.488 -9.129 -3.626 1.00 95.19 100 LEU A CA 1
ATOM 733 C C . LEU A 1 100 ? -8.528 -9.377 -2.116 1.00 95.19 100 LEU A C 1
ATOM 735 O O . LEU A 1 100 ? -9.573 -9.757 -1.596 1.00 95.19 100 LEU A O 1
ATOM 739 N N . ALA A 1 101 ? -7.429 -9.118 -1.405 1.00 91.25 101 ALA A N 1
ATOM 740 C CA . ALA A 1 101 ? -7.400 -9.227 0.047 1.00 91.25 101 ALA A CA 1
ATOM 741 C C . ALA A 1 101 ? -8.440 -8.301 0.695 1.00 91.25 101 ALA A C 1
ATOM 743 O O . ALA A 1 101 ? -9.192 -8.753 1.552 1.00 91.25 101 ALA A O 1
ATOM 744 N N . THR A 1 102 ? -8.560 -7.053 0.239 1.00 90.00 102 THR A N 1
ATOM 745 C CA . THR A 1 102 ? -9.591 -6.128 0.727 1.00 90.00 102 THR A CA 1
ATOM 746 C C . THR A 1 102 ? -11.005 -6.619 0.419 1.00 90.00 102 THR A C 1
ATOM 748 O O . THR A 1 102 ? -11.874 -6.519 1.274 1.00 90.00 102 THR A O 1
ATOM 751 N N . LEU A 1 103 ? -11.255 -7.180 -0.766 1.00 89.56 103 LEU A N 1
ATOM 752 C CA . LEU A 1 103 ? -12.589 -7.670 -1.132 1.00 89.56 103 LEU A CA 1
ATOM 753 C C . LEU A 1 103 ? -13.019 -8.913 -0.339 1.00 89.56 103 LEU A C 1
ATOM 755 O O . LEU A 1 103 ? -14.206 -9.074 -0.075 1.00 89.56 103 LEU A O 1
ATOM 759 N N . PHE A 1 104 ? -12.080 -9.797 0.013 1.00 89.69 104 PHE A N 1
ATOM 760 C CA . PHE A 1 104 ? -12.391 -11.047 0.717 1.00 89.69 104 PHE A CA 1
ATOM 761 C C . PHE A 1 104 ? -12.283 -10.949 2.243 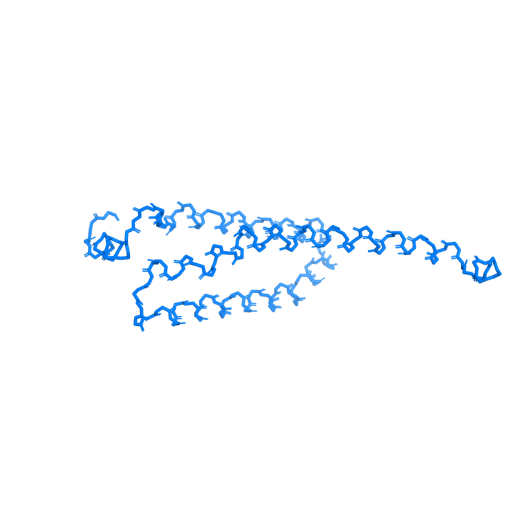1.00 89.69 104 PHE A C 1
ATOM 763 O O . PHE A 1 104 ? -13.035 -11.625 2.937 1.00 89.69 104 PHE A O 1
ATOM 770 N N . LEU A 1 105 ? -11.338 -10.162 2.766 1.00 87.38 105 LEU A N 1
ATOM 771 C CA . LEU A 1 105 ? -11.089 -10.025 4.208 1.00 87.38 105 LEU A CA 1
ATOM 772 C C . LEU A 1 105 ? -11.629 -8.705 4.777 1.00 87.38 105 LEU A C 1
ATOM 774 O O . LEU A 1 105 ? -11.663 -8.538 5.995 1.00 87.38 105 LEU A O 1
ATOM 778 N N . GLY A 1 106 ? -12.002 -7.750 3.922 1.00 83.62 106 GLY A N 1
ATOM 779 C CA . GLY A 1 106 ? -12.570 -6.478 4.350 1.00 83.62 106 GLY A CA 1
ATOM 780 C C . GLY A 1 106 ? -13.923 -6.672 5.025 1.00 83.62 106 GLY A C 1
ATOM 781 O O . GLY A 1 106 ? -14.793 -7.384 4.528 1.00 83.62 106 GLY A O 1
ATOM 782 N N . ILE A 1 107 ? -14.097 -6.011 6.162 1.00 83.75 107 ILE A N 1
ATOM 783 C CA . ILE A 1 107 ? -15.342 -5.932 6.913 1.00 83.75 107 ILE A CA 1
ATOM 784 C C . ILE A 1 107 ? -15.945 -4.569 6.598 1.00 83.75 107 ILE A C 1
ATOM 786 O O . ILE A 1 107 ? -15.283 -3.550 6.743 1.00 83.75 107 ILE A O 1
ATOM 790 N N . GLU A 1 108 ? -17.202 -4.534 6.173 1.00 84.25 108 GLU A N 1
ATOM 791 C CA . GLU A 1 108 ? -17.886 -3.265 5.932 1.00 84.25 108 GLU A CA 1
ATOM 792 C C . GLU A 1 108 ? -18.195 -2.566 7.265 1.00 84.25 108 GLU A C 1
ATOM 794 O O . GLU A 1 108 ? -18.913 -3.111 8.114 1.00 84.25 108 GLU A O 1
ATOM 799 N N . THR A 1 109 ? -17.655 -1.361 7.441 1.00 84.81 109 THR A N 1
ATOM 800 C CA . THR A 1 109 ? -17.808 -0.547 8.656 1.00 84.81 109 THR A CA 1
ATOM 801 C C . THR A 1 109 ? -18.817 0.589 8.483 1.00 84.81 109 THR A C 1
ATOM 803 O O . THR A 1 109 ? -19.285 1.152 9.477 1.00 84.81 109 THR A O 1
ATOM 806 N N . MET A 1 110 ? -19.216 0.919 7.248 1.00 82.75 110 MET A N 1
ATOM 807 C CA . MET A 1 110 ? -20.093 2.055 6.982 1.00 82.75 110 MET A CA 1
ATOM 808 C C . MET A 1 110 ? -21.469 1.885 7.643 1.00 82.75 110 MET A C 1
ATOM 810 O O . MET A 1 110 ? -22.202 0.928 7.395 1.00 82.75 110 MET A O 1
ATOM 814 N N . GLY A 1 111 ? -21.850 2.870 8.460 1.00 79.75 111 GLY A N 1
ATOM 815 C CA . GLY A 1 111 ? -23.169 2.928 9.097 1.00 79.75 111 GLY A CA 1
ATOM 816 C C . GLY A 1 111 ? -23.354 1.992 10.295 1.00 79.75 111 GLY A C 1
ATOM 817 O O . GLY A 1 111 ? -24.469 1.911 10.809 1.00 79.75 111 GLY A O 1
ATOM 818 N N . LYS A 1 112 ? -22.293 1.318 10.756 1.00 81.50 112 LYS A N 1
ATOM 819 C CA . LYS A 1 112 ? -22.296 0.504 11.978 1.00 81.50 112 LYS A CA 1
ATOM 820 C C . LYS A 1 112 ? -21.587 1.232 13.119 1.00 81.50 112 LYS A C 1
ATOM 822 O O . LYS A 1 112 ? -20.639 1.982 12.889 1.00 81.50 112 LYS A O 1
ATOM 827 N N . THR A 1 113 ? -22.026 1.013 14.358 1.00 83.94 113 THR A N 1
ATOM 828 C CA . THR A 1 113 ? -21.261 1.455 15.534 1.00 83.94 113 THR A CA 1
ATOM 829 C C . THR A 1 113 ? -20.140 0.467 15.848 1.00 83.94 113 THR A C 1
ATOM 831 O O . THR A 1 113 ? -20.167 -0.693 15.429 1.00 83.94 113 THR A O 1
ATOM 834 N N . LEU A 1 114 ? -19.148 0.916 16.618 1.00 80.81 114 LEU A N 1
ATOM 835 C CA . LEU A 1 114 ? -18.020 0.079 17.024 1.00 80.81 114 LEU A CA 1
ATOM 836 C C . LEU A 1 114 ? -18.488 -1.148 17.828 1.00 80.81 114 LEU A C 1
ATOM 838 O O . LEU A 1 114 ? -17.929 -2.233 17.698 1.00 80.81 114 LEU A O 1
ATOM 842 N N . GLU A 1 115 ? -19.528 -0.994 18.646 1.00 81.19 115 GLU A N 1
ATOM 843 C CA . GLU A 1 115 ? -20.122 -2.077 19.434 1.00 81.19 115 GLU A CA 1
ATOM 844 C C . GLU A 1 115 ? -20.734 -3.143 18.522 1.00 81.19 115 GLU A C 1
ATOM 846 O O . GLU A 1 115 ? -20.449 -4.322 18.700 1.00 81.19 115 GLU A O 1
ATOM 851 N N . GLN A 1 116 ? -21.477 -2.731 17.488 1.00 78.56 116 GLN A N 1
ATOM 852 C CA . GLN A 1 116 ? -22.086 -3.647 16.517 1.00 78.56 116 GLN A CA 1
ATOM 853 C C . GLN A 1 116 ? -21.033 -4.448 15.739 1.00 78.56 116 GLN A C 1
ATOM 855 O O . GLN A 1 116 ? -21.215 -5.639 15.509 1.00 78.56 116 GLN A O 1
ATOM 860 N N . ILE A 1 117 ? -19.909 -3.824 15.367 1.00 82.19 117 ILE A N 1
ATOM 861 C CA . ILE A 1 117 ? -18.804 -4.499 14.662 1.00 82.19 117 ILE A CA 1
ATOM 862 C C . ILE A 1 117 ? -18.111 -5.527 15.575 1.00 82.19 117 ILE A C 1
ATOM 864 O O . ILE A 1 117 ? -17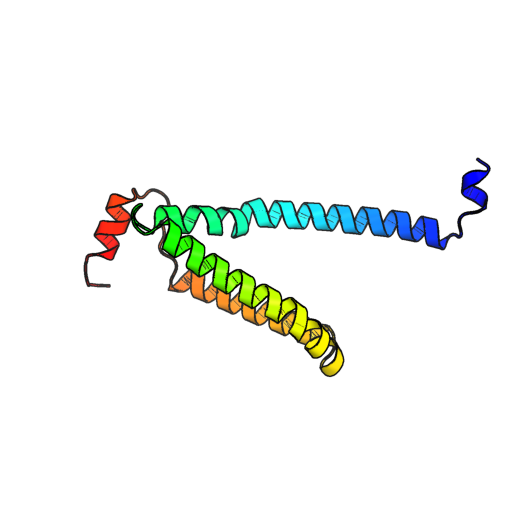.768 -6.627 15.135 1.00 82.19 117 ILE A O 1
ATOM 868 N N . ASN A 1 118 ? -17.924 -5.200 16.856 1.00 77.88 118 ASN A N 1
ATOM 869 C CA . ASN A 1 118 ? -17.325 -6.113 17.835 1.00 77.88 118 ASN A CA 1
ATOM 870 C C . ASN A 1 118 ? -18.279 -7.261 18.235 1.00 77.88 118 ASN A C 1
ATOM 872 O O . ASN A 1 118 ? -17.828 -8.375 18.499 1.00 77.88 118 ASN A O 1
ATOM 876 N N . GLU A 1 119 ? -19.593 -7.027 18.251 1.00 74.06 119 GLU A N 1
ATOM 877 C CA . GLU A 1 119 ? -20.602 -8.074 18.463 1.00 74.06 119 GLU A CA 1
ATOM 878 C C . GLU A 1 119 ? -20.697 -9.020 17.257 1.00 74.06 119 GLU A C 1
ATOM 880 O O . GLU A 1 119 ? -20.587 -10.233 17.440 1.00 74.06 119 GLU A O 1
ATOM 885 N N . ASP A 1 120 ? -20.792 -8.489 16.031 1.00 68.31 120 ASP A N 1
ATOM 886 C CA . ASP A 1 120 ? -20.814 -9.285 14.791 1.00 68.31 120 ASP A CA 1
ATOM 887 C C . ASP A 1 120 ? -19.558 -10.168 14.663 1.00 68.31 120 ASP A C 1
ATOM 889 O O . ASP A 1 120 ? -19.644 -11.317 14.237 1.00 68.31 120 ASP A O 1
ATOM 893 N N . SER A 1 121 ? -18.386 -9.658 15.063 1.00 63.88 121 SER A N 1
ATOM 894 C CA . SER A 1 121 ? -17.117 -10.405 15.009 1.00 63.88 121 SER A CA 1
ATOM 895 C C . SER A 1 121 ? -16.913 -11.402 16.157 1.00 63.88 121 SER A C 1
ATOM 897 O O . SER A 1 121 ? -16.023 -12.250 16.071 1.00 63.88 121 SER A O 1
ATOM 899 N N . SER A 1 122 ? -17.720 -11.337 17.223 1.00 59.44 122 SER A N 1
ATOM 900 C CA . SER A 1 122 ? -17.652 -12.271 18.361 1.00 59.44 122 SER A CA 1
ATOM 901 C C . SER A 1 122 ? -18.635 -13.443 18.260 1.00 59.44 122 SER A C 1
ATOM 903 O O . SER A 1 122 ? -18.525 -14.394 19.040 1.00 59.44 122 SER A O 1
ATOM 905 N N . GLN A 1 123 ? -19.554 -13.435 17.286 1.00 51.84 123 GLN A N 1
ATOM 906 C CA . GLN A 1 123 ? -20.397 -14.593 16.981 1.00 51.84 123 GLN A CA 1
ATOM 907 C C . GLN A 1 123 ? -19.647 -15.583 16.065 1.00 51.84 123 GLN A C 1
ATOM 909 O O . GLN A 1 123 ? -19.277 -15.222 14.951 1.00 51.84 123 GLN A O 1
ATOM 914 N N . PRO A 1 124 ? -19.414 -16.841 16.493 1.00 46.53 124 PRO A N 1
ATOM 915 C CA . PRO A 1 124 ? -18.482 -17.766 15.840 1.00 46.53 124 PRO A CA 1
ATOM 916 C C . PRO A 1 124 ? -19.022 -18.464 14.574 1.00 46.53 124 PRO A C 1
ATOM 918 O O . PRO A 1 124 ? -18.542 -19.541 14.233 1.00 46.53 124 PRO A O 1
ATOM 921 N N . GLU A 1 125 ? -19.987 -17.891 13.854 1.00 52.47 125 GLU A N 1
ATOM 922 C CA . GLU A 1 125 ? -20.489 -18.475 12.602 1.00 52.47 125 GLU A CA 1
ATOM 923 C C . GLU A 1 125 ? -20.773 -17.410 11.535 1.00 52.47 125 GLU A C 1
ATOM 925 O O . GLU A 1 125 ? -21.869 -16.848 11.479 1.00 52.47 125 GLU A O 1
ATOM 930 N N . ARG A 1 126 ? -19.787 -17.193 10.655 1.00 42.78 126 ARG A N 1
ATOM 931 C CA . ARG A 1 126 ? -19.917 -17.204 9.186 1.00 42.78 126 ARG A CA 1
ATO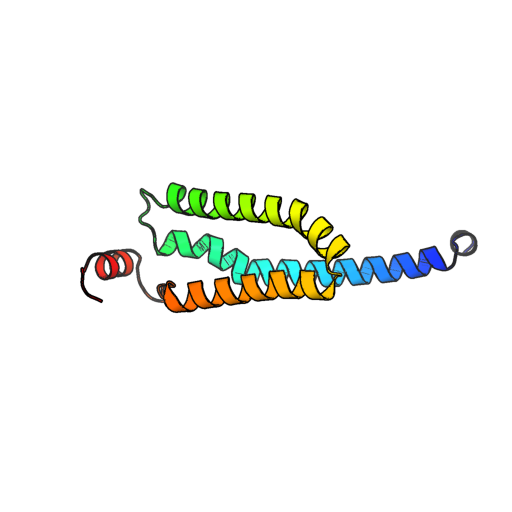M 932 C C . ARG A 1 126 ? -18.548 -17.227 8.517 1.00 42.78 126 ARG A C 1
ATOM 934 O O . ARG A 1 126 ? -17.675 -16.442 8.938 1.00 42.78 126 ARG A O 1
#

Radius of gyration: 22.01 Å; Cα contacts (8 Å, |Δi|>4): 35; chains: 1; bounding box: 46×59×48 Å

Solvent-accessible surface area (backbone atoms only — not comparable to full-atom values): 7308 Å² total; per-residue (Å²): 124,74,78,71,72,76,55,55,73,63,57,58,52,48,52,54,50,49,52,52,51,50,53,52,48,51,55,48,53,54,51,39,46,73,42,64,53,41,46,68,62,48,48,48,61,55,73,36,58,83,92,51,24,67,57,55,48,49,52,55,51,51,55,51,52,52,51,49,54,49,49,68,62,48,45,62,56,42,26,74,75,62,34,63,68,53,44,50,50,51,54,48,52,54,51,51,52,49,50,50,46,47,71,73,72,55,74,91,59,85,96,58,54,58,66,56,53,52,50,63,71,66,51,97,80,132